Protein AF-A0A815U8U5-F1 (afdb_monomer_lite)

pLDDT: mean 80.6, std 13.44, range [37.69, 96.5]

Radius of gyration: 19.28 Å; chains: 1; bounding box: 39×31×49 Å

Structure (mmCIF, N/CA/C/O backbone):
data_AF-A0A815U8U5-F1
#
_entry.id   AF-A0A815U8U5-F1
#
loop_
_atom_site.group_PDB
_atom_site.id
_atom_site.type_symbol
_atom_site.label_atom_id
_atom_site.label_alt_id
_atom_site.label_comp_id
_atom_site.label_asym_id
_atom_site.label_entity_id
_atom_site.label_seq_id
_atom_site.pdbx_PDB_ins_code
_atom_site.Cartn_x
_atom_site.Cartn_y
_atom_site.Cartn_z
_atom_site.occupancy
_atom_site.B_iso_or_equiv
_atom_site.auth_seq_id
_atom_site.auth_comp_id
_atom_site.auth_asym_id
_atom_site.auth_atom_id
_atom_site.pdbx_PDB_model_num
ATOM 1 N N . MET A 1 1 ? -1.551 2.916 16.767 1.00 90.19 1 MET A N 1
ATOM 2 C CA . MET A 1 1 ? -3.004 3.107 16.999 1.00 90.19 1 MET A CA 1
ATOM 3 C C . MET A 1 1 ? -3.296 4.365 17.804 1.00 90.19 1 MET A C 1
ATOM 5 O O . MET A 1 1 ? -4.210 5.074 17.420 1.00 90.19 1 MET A O 1
ATOM 9 N N . GLN A 1 2 ? -2.507 4.687 18.836 1.00 93.19 2 GLN A N 1
ATOM 10 C CA . GLN A 1 2 ? -2.662 5.923 19.616 1.00 93.19 2 GLN A CA 1
ATOM 11 C C . GLN A 1 2 ? -2.706 7.199 18.757 1.00 93.19 2 GLN A C 1
ATOM 13 O O . GLN A 1 2 ? -3.680 7.931 18.835 1.00 93.19 2 GLN A O 1
ATOM 18 N N . ALA A 1 3 ? -1.749 7.383 17.842 1.00 92.31 3 ALA A N 1
ATOM 19 C CA . ALA A 1 3 ? -1.759 8.533 16.933 1.00 92.31 3 ALA A CA 1
ATOM 20 C C . ALA A 1 3 ? -3.042 8.633 16.079 1.00 92.31 3 ALA A C 1
ATOM 22 O O . ALA A 1 3 ? -3.574 9.716 15.900 1.00 92.31 3 ALA A O 1
ATOM 23 N N . ILE A 1 4 ? -3.597 7.508 15.603 1.00 92.75 4 ILE A N 1
ATOM 24 C CA . ILE A 1 4 ? -4.862 7.511 14.837 1.00 92.75 4 ILE A CA 1
ATOM 25 C C . ILE A 1 4 ? -6.024 7.975 15.726 1.00 92.75 4 ILE A C 1
ATOM 27 O O . ILE A 1 4 ? -6.894 8.711 15.273 1.00 92.75 4 ILE A O 1
ATOM 31 N N . HIS A 1 5 ? -6.025 7.549 16.990 1.00 94.06 5 HIS A N 1
ATOM 32 C CA . HIS A 1 5 ? -7.056 7.887 17.962 1.00 94.06 5 HIS A CA 1
ATOM 33 C C . HIS A 1 5 ? -7.046 9.370 18.358 1.00 94.06 5 HIS A C 1
ATOM 35 O O . HIS A 1 5 ? -8.116 9.984 18.415 1.00 94.06 5 HIS A O 1
ATOM 41 N N . GLU A 1 6 ? -5.853 9.910 18.624 1.00 96.19 6 GLU A N 1
ATOM 42 C CA . GLU A 1 6 ? -5.619 11.288 19.076 1.00 96.19 6 GLU A CA 1
ATOM 43 C C . GLU A 1 6 ? -5.747 12.286 17.920 1.00 96.19 6 GLU A C 1
ATOM 45 O O . GLU A 1 6 ? -6.527 13.230 18.006 1.00 96.19 6 GLU A O 1
ATOM 50 N N . GLU A 1 7 ? -5.068 12.023 16.801 1.00 96.50 7 GLU A N 1
ATOM 51 C CA . GLU A 1 7 ? -4.976 12.945 15.658 1.00 96.50 7 GLU A CA 1
ATOM 52 C C . GLU A 1 7 ? -6.089 12.739 14.622 1.00 96.50 7 GLU A C 1
ATOM 54 O O . GLU A 1 7 ? -6.124 13.410 13.590 1.00 96.50 7 GLU A O 1
ATOM 59 N N . LYS A 1 8 ? -6.992 11.777 14.857 1.00 93.94 8 LYS A N 1
ATOM 60 C CA . LYS A 1 8 ? -8.104 11.436 13.955 1.00 93.94 8 LYS A CA 1
ATOM 61 C C . LYS A 1 8 ? -7.654 11.234 12.502 1.00 93.94 8 LYS A C 1
ATOM 63 O O . LYS A 1 8 ? -8.309 11.693 11.565 1.00 93.94 8 LYS A O 1
ATOM 68 N N . CYS A 1 9 ? -6.543 10.517 12.299 1.00 92.88 9 CYS A N 1
ATOM 69 C CA . CYS A 1 9 ? -6.007 10.251 10.963 1.00 92.88 9 CYS A CA 1
ATOM 70 C C . CYS A 1 9 ? -7.058 9.568 10.069 1.00 92.88 9 CYS A C 1
ATOM 72 O O . CYS A 1 9 ? -7.701 8.602 10.492 1.00 92.88 9 CYS A O 1
ATOM 74 N N . THR A 1 10 ? -7.194 10.043 8.827 1.00 94.69 10 THR A N 1
ATOM 75 C CA . THR A 1 10 ? -8.160 9.525 7.840 1.00 94.69 10 THR A CA 1
ATOM 76 C C . THR A 1 10 ? -7.549 8.542 6.850 1.00 94.69 10 THR A C 1
ATOM 78 O O . THR A 1 10 ? -8.255 7.683 6.326 1.00 94.69 10 THR A O 1
ATOM 81 N N . ALA A 1 11 ? -6.234 8.611 6.637 1.00 90.75 11 ALA A N 1
ATOM 82 C CA . ALA A 1 11 ? -5.499 7.704 5.769 1.00 90.75 11 ALA A CA 1
ATOM 83 C C . ALA A 1 11 ? -4.309 7.072 6.500 1.00 90.75 11 ALA A C 1
ATOM 85 O O . ALA A 1 11 ? -3.573 7.752 7.214 1.00 90.75 11 ALA A O 1
ATOM 86 N N . LEU A 1 12 ? -4.105 5.773 6.283 1.00 89.75 12 LEU A N 1
ATOM 87 C CA . LEU A 1 12 ? -2.938 5.029 6.748 1.00 89.75 12 LEU A CA 1
ATOM 88 C C . LEU A 1 12 ? -2.293 4.327 5.556 1.00 89.75 12 LEU A C 1
ATOM 90 O O . LEU A 1 12 ? -2.937 3.529 4.877 1.00 89.75 12 LEU A O 1
ATOM 94 N N . ILE A 1 13 ? -1.015 4.611 5.324 1.00 91.81 13 ILE A N 1
ATOM 95 C CA . ILE A 1 13 ? -0.213 3.991 4.268 1.00 91.81 13 ILE A CA 1
ATOM 96 C C . ILE A 1 13 ? 0.848 3.132 4.947 1.00 91.81 13 ILE A C 1
ATOM 98 O O . ILE A 1 13 ? 1.559 3.618 5.827 1.00 91.81 13 ILE A O 1
ATOM 102 N N . GLY A 1 14 ? 0.961 1.860 4.571 1.00 88.62 14 GLY A N 1
ATOM 103 C CA . GLY A 1 14 ? 1.926 0.979 5.216 1.00 88.62 14 GLY A CA 1
ATOM 104 C C . GLY A 1 14 ? 2.079 -0.391 4.573 1.00 88.62 14 GLY A C 1
ATOM 105 O O . GLY A 1 14 ? 1.330 -0.785 3.681 1.00 88.62 14 GLY A O 1
ATOM 106 N N . ALA A 1 15 ? 3.068 -1.134 5.061 1.00 90.12 15 ALA A N 1
ATOM 107 C CA . ALA A 1 15 ? 3.257 -2.529 4.697 1.00 90.12 15 ALA A CA 1
ATOM 108 C C . ALA A 1 15 ? 2.180 -3.425 5.345 1.00 90.12 15 ALA A C 1
ATOM 110 O O . ALA A 1 15 ? 1.684 -3.096 6.428 1.00 90.12 15 ALA A O 1
ATOM 111 N N . PRO A 1 16 ? 1.865 -4.595 4.756 1.00 88.06 16 PRO A N 1
ATOM 112 C CA . PRO A 1 16 ? 0.891 -5.551 5.280 1.00 88.06 16 PRO A CA 1
ATOM 113 C C . PRO A 1 16 ? 0.972 -5.853 6.777 1.00 88.06 16 PRO A C 1
ATOM 115 O O . PRO A 1 16 ? -0.058 -5.991 7.437 1.00 88.06 16 PRO A O 1
ATOM 118 N N . ILE A 1 17 ? 2.192 -5.924 7.317 1.00 88.25 17 ILE A N 1
ATOM 119 C CA . ILE A 1 17 ? 2.461 -6.200 8.731 1.00 88.25 17 ILE A CA 1
ATOM 120 C C . ILE A 1 17 ? 1.750 -5.220 9.671 1.00 88.25 17 ILE A C 1
ATOM 122 O O . ILE A 1 17 ? 1.158 -5.643 10.656 1.00 88.25 17 ILE A O 1
ATOM 126 N N . ILE A 1 18 ? 1.714 -3.933 9.319 1.00 90.75 18 ILE A N 1
ATOM 127 C CA . ILE A 1 18 ? 1.110 -2.884 10.147 1.00 90.75 18 ILE A CA 1
ATOM 128 C C . ILE A 1 18 ? -0.391 -3.134 10.305 1.00 90.75 18 ILE A C 1
ATOM 130 O O . ILE A 1 18 ? -0.936 -3.035 11.402 1.00 90.75 18 ILE A O 1
ATOM 134 N N . PHE A 1 19 ? -1.066 -3.486 9.211 1.00 88.69 19 PHE A N 1
ATOM 135 C CA . PHE A 1 19 ? -2.506 -3.729 9.209 1.00 88.69 19 PHE A CA 1
ATOM 136 C C . PHE A 1 19 ? -2.859 -5.010 9.956 1.00 88.69 19 PHE A C 1
ATOM 138 O O . PHE A 1 19 ? -3.811 -5.013 10.737 1.00 88.69 19 PHE A O 1
ATOM 145 N N . ARG A 1 20 ? -2.071 -6.076 9.765 1.00 84.25 20 ARG A N 1
ATOM 146 C CA . ARG A 1 20 ? -2.222 -7.312 10.536 1.00 84.25 20 ARG A CA 1
ATOM 147 C C . ARG A 1 20 ? -2.115 -7.019 12.025 1.00 84.25 20 ARG A C 1
ATOM 149 O O . ARG A 1 20 ? -3.033 -7.360 12.763 1.00 84.25 20 ARG A O 1
ATOM 156 N N . ASP A 1 21 ? -1.054 -6.330 12.431 1.00 89.12 21 ASP A N 1
ATOM 157 C CA . ASP A 1 21 ? -0.799 -6.030 13.833 1.00 89.12 21 ASP A CA 1
ATOM 158 C C . ASP A 1 21 ? -1.926 -5.181 14.425 1.00 89.12 21 ASP A C 1
ATOM 160 O O . ASP A 1 21 ? -2.424 -5.520 15.490 1.00 89.12 21 ASP A O 1
ATOM 164 N N . ILE A 1 22 ? -2.418 -4.153 13.719 1.00 88.62 22 ILE A N 1
ATOM 165 C CA . ILE A 1 22 ? -3.578 -3.353 14.155 1.00 88.62 22 ILE A CA 1
ATOM 166 C C . ILE A 1 22 ? -4.827 -4.223 14.347 1.00 88.62 22 ILE A C 1
ATOM 168 O O . ILE A 1 22 ? -5.551 -4.039 15.325 1.00 88.62 22 ILE A O 1
ATOM 172 N N . LEU A 1 23 ? -5.105 -5.152 13.427 1.00 86.06 23 LEU A N 1
ATOM 173 C CA . LEU A 1 23 ? -6.295 -6.007 13.478 1.00 86.06 23 LEU A CA 1
ATOM 174 C C . LEU A 1 23 ? -6.219 -7.061 14.587 1.00 86.06 23 LEU A C 1
ATOM 176 O O . LEU A 1 23 ? -7.245 -7.347 15.208 1.00 86.06 23 LEU A O 1
ATOM 180 N N . THR A 1 24 ? -5.033 -7.618 14.839 1.00 86.56 24 THR A N 1
ATOM 181 C CA . THR A 1 24 ? -4.814 -8.689 15.823 1.00 86.56 24 THR A CA 1
ATOM 182 C C . THR A 1 24 ? -4.375 -8.182 17.195 1.00 86.56 24 THR A C 1
ATOM 184 O O . THR A 1 24 ? -4.233 -8.984 18.116 1.00 86.56 24 THR A O 1
ATOM 187 N N . HIS A 1 25 ? -4.148 -6.877 17.362 1.00 90.81 25 HIS A N 1
ATOM 188 C CA . HIS A 1 25 ? -3.680 -6.325 18.628 1.00 90.81 25 HIS A CA 1
ATOM 189 C C . HIS A 1 25 ? -4.705 -6.543 19.749 1.00 90.81 25 HIS A C 1
ATOM 191 O O . HIS A 1 25 ? -5.864 -6.137 19.633 1.00 90.81 25 HIS A O 1
ATOM 197 N N . SER A 1 26 ? -4.263 -7.097 20.878 1.00 94.00 26 SER A N 1
ATOM 198 C CA . SER A 1 26 ? -5.097 -7.307 22.073 1.00 94.00 26 SER A CA 1
ATOM 199 C C . SER A 1 26 ? -5.769 -6.010 22.543 1.00 94.00 26 SER A C 1
ATOM 201 O O . SER A 1 26 ? -6.968 -5.974 22.815 1.00 94.00 26 SER A O 1
ATOM 203 N N . ASP A 1 27 ? -5.008 -4.916 22.542 1.00 93.94 27 ASP A N 1
ATOM 204 C CA . ASP A 1 27 ? -5.474 -3.592 22.965 1.00 93.94 27 ASP A CA 1
ATOM 205 C C . ASP A 1 27 ? -6.235 -2.793 21.899 1.00 93.94 27 ASP A C 1
ATOM 207 O O . ASP A 1 27 ? -6.605 -1.650 22.153 1.00 93.94 27 ASP A O 1
ATOM 211 N N . ARG A 1 28 ? -6.521 -3.357 20.718 1.00 90.19 28 ARG A N 1
ATOM 212 C CA . ARG A 1 28 ? -7.203 -2.633 19.629 1.00 90.19 28 ARG A CA 1
ATOM 213 C C . ARG A 1 28 ? -8.491 -1.944 20.093 1.00 90.19 28 ARG A C 1
ATOM 215 O O . ARG A 1 28 ? -8.754 -0.814 19.703 1.00 90.19 28 ARG A O 1
ATOM 222 N N . LYS A 1 29 ? -9.266 -2.602 20.964 1.00 92.00 29 LYS A N 1
ATOM 223 C CA . LYS A 1 29 ? -10.539 -2.078 21.495 1.00 92.00 29 LYS A CA 1
ATOM 224 C C . LYS A 1 29 ? -10.385 -0.821 22.362 1.00 92.00 29 LYS A C 1
ATOM 226 O O . LYS A 1 29 ? -11.383 -0.156 22.608 1.00 92.00 29 LYS A O 1
ATOM 231 N N . LYS A 1 30 ? -9.173 -0.503 22.833 1.00 95.00 30 LYS A N 1
ATOM 232 C CA . LYS A 1 30 ? -8.892 0.706 23.622 1.00 95.00 30 LYS A CA 1
ATOM 233 C C . LYS A 1 30 ? -8.804 1.967 22.756 1.00 95.00 30 LYS A C 1
ATOM 235 O O . LYS A 1 30 ? -8.896 3.064 23.291 1.00 95.00 30 LYS A O 1
ATOM 240 N N . TYR A 1 31 ? -8.621 1.819 21.444 1.00 93.25 31 TYR A N 1
ATOM 241 C CA . TYR A 1 31 ? -8.423 2.930 20.519 1.00 93.25 31 TYR A CA 1
ATOM 242 C C . TYR A 1 31 ? -9.638 3.082 19.601 1.00 93.25 31 TYR A C 1
ATOM 244 O O . TYR A 1 31 ? -10.032 2.141 18.913 1.00 93.25 31 TYR A O 1
ATOM 252 N N . ASP A 1 32 ? -10.214 4.282 19.554 1.00 92.19 32 ASP A N 1
ATOM 253 C CA . ASP A 1 32 ? -11.177 4.649 18.510 1.00 92.19 32 ASP A CA 1
ATOM 254 C C . ASP A 1 32 ? -10.434 4.898 17.188 1.00 92.19 32 ASP A C 1
ATOM 256 O O . ASP A 1 32 ? -9.623 5.817 17.093 1.00 92.19 32 ASP A O 1
ATOM 260 N N . LEU A 1 33 ? -10.709 4.049 16.195 1.00 91.19 33 LEU A N 1
ATOM 261 C CA . LEU A 1 33 ? -10.144 4.090 14.842 1.00 91.19 33 LEU A CA 1
ATOM 262 C C . LEU A 1 33 ? -11.189 4.521 13.793 1.00 91.19 33 LEU A C 1
ATOM 264 O O . LEU A 1 33 ? -10.955 4.338 12.601 1.00 91.19 33 LEU A O 1
ATOM 268 N N . SER A 1 34 ? -12.349 5.049 14.210 1.00 92.44 34 SER A N 1
ATOM 269 C CA . SER A 1 34 ? -13.472 5.390 13.316 1.00 92.44 34 SER A CA 1
ATOM 270 C C . SER A 1 34 ? -13.167 6.510 12.319 1.00 92.44 34 SER A C 1
ATOM 272 O O . SER A 1 34 ? -13.831 6.605 11.290 1.00 92.44 34 SER A O 1
ATOM 274 N N . SER A 1 35 ? -12.148 7.331 12.590 1.00 90.69 35 SER A N 1
ATOM 275 C CA . SER A 1 35 ? -11.673 8.365 11.667 1.00 90.69 35 SER A CA 1
ATOM 276 C C . SER A 1 35 ? -11.005 7.790 10.419 1.00 90.69 35 SER A C 1
ATOM 278 O O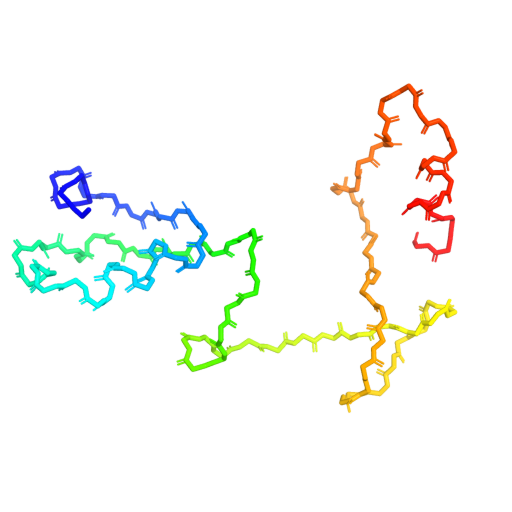 . SER A 1 35 ? -10.963 8.463 9.391 1.00 90.69 35 SER A O 1
ATOM 280 N N . LEU A 1 36 ? -10.469 6.567 10.499 1.00 90.00 36 LEU A N 1
ATOM 281 C CA . LEU A 1 36 ? -9.698 5.962 9.423 1.00 90.00 36 LEU A CA 1
ATOM 282 C C . LEU A 1 36 ? -10.634 5.501 8.299 1.00 90.00 36 LEU A C 1
ATOM 284 O O . LEU A 1 36 ? -11.378 4.535 8.454 1.00 90.00 36 LEU A O 1
ATOM 288 N N . SER A 1 37 ? -10.567 6.178 7.154 1.00 88.19 37 SER A N 1
ATOM 289 C CA . SER A 1 37 ? -11.420 5.924 5.990 1.00 88.19 37 SER A CA 1
ATOM 290 C C . SER A 1 37 ? -10.676 5.271 4.823 1.00 88.19 37 SER A C 1
ATOM 292 O O . SER A 1 37 ? -11.305 4.606 4.001 1.00 88.19 37 SER A O 1
ATOM 294 N N . LEU A 1 38 ? -9.346 5.411 4.758 1.00 87.81 38 LEU A N 1
ATOM 295 C CA . LEU A 1 38 ? -8.511 4.846 3.700 1.00 87.81 38 LEU A CA 1
ATOM 296 C C . LEU A 1 38 ? -7.293 4.101 4.264 1.00 87.81 38 LEU A C 1
ATOM 298 O O . LEU A 1 38 ? -6.479 4.660 4.996 1.00 87.81 38 LEU A O 1
ATOM 302 N N . GLY A 1 39 ? -7.130 2.840 3.862 1.00 85.50 39 GLY A N 1
ATOM 303 C CA . GLY A 1 39 ? -5.914 2.059 4.085 1.00 85.50 39 GLY A CA 1
ATOM 304 C C . GLY A 1 39 ? -5.229 1.755 2.758 1.00 85.50 39 GLY A C 1
ATOM 305 O O . GLY A 1 39 ? -5.826 1.104 1.904 1.00 85.50 39 GLY A O 1
ATOM 306 N N . VAL A 1 40 ? -3.988 2.206 2.580 1.00 88.06 40 VAL A N 1
ATOM 307 C CA . VAL A 1 40 ? -3.163 1.870 1.412 1.00 88.06 40 VAL A CA 1
ATOM 308 C C . VAL A 1 40 ? -2.098 0.872 1.839 1.00 88.06 40 VAL A C 1
ATOM 310 O O . VAL A 1 40 ? -1.257 1.162 2.691 1.00 88.06 40 VAL A O 1
ATOM 313 N N . ILE A 1 41 ? -2.142 -0.307 1.229 1.00 86.44 41 ILE A N 1
ATOM 314 C CA . ILE A 1 41 ? -1.212 -1.399 1.497 1.00 86.44 41 ILE A CA 1
ATOM 315 C C . ILE A 1 41 ? -0.254 -1.500 0.318 1.00 86.44 41 ILE A C 1
ATOM 317 O O . ILE A 1 41 ? -0.686 -1.635 -0.824 1.00 86.44 41 ILE A O 1
ATOM 321 N N . ALA A 1 42 ? 1.042 -1.439 0.598 1.00 86.75 42 ALA A N 1
ATOM 322 C CA . ALA A 1 42 ? 2.091 -1.542 -0.411 1.00 86.75 42 ALA A CA 1
ATOM 323 C C . ALA A 1 42 ? 3.290 -2.340 0.130 1.00 86.75 42 ALA A C 1
ATOM 325 O O . ALA A 1 42 ? 3.257 -2.846 1.247 1.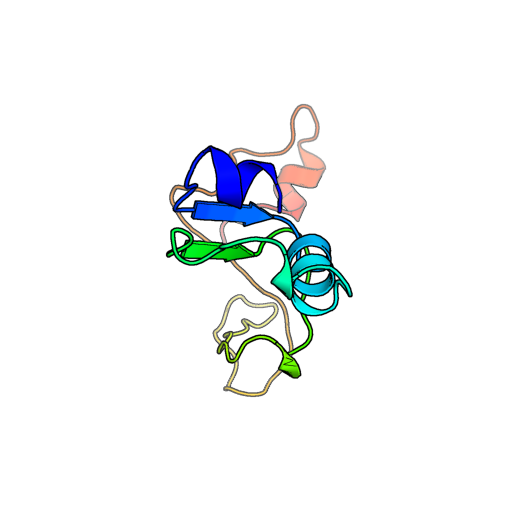00 86.75 42 ALA A O 1
ATOM 326 N N . ALA A 1 43 ? 4.365 -2.430 -0.652 1.00 86.56 43 ALA A N 1
ATOM 327 C CA . ALA A 1 43 ? 5.661 -3.031 -0.306 1.00 86.56 43 ALA A CA 1
ATOM 328 C C . ALA A 1 43 ? 5.756 -4.570 -0.254 1.00 86.56 43 ALA A C 1
ATOM 330 O O . ALA A 1 43 ? 6.847 -5.084 -0.485 1.00 86.56 43 ALA A O 1
ATOM 331 N N . SER A 1 44 ? 4.685 -5.329 0.002 1.00 85.00 44 SER A N 1
ATOM 332 C CA . SER A 1 44 ? 4.761 -6.802 -0.024 1.00 85.00 44 SER A CA 1
ATOM 333 C C . SER A 1 44 ? 3.418 -7.482 -0.323 1.00 85.00 44 SER A C 1
ATOM 335 O O . SER A 1 44 ? 2.364 -6.859 -0.157 1.00 85.00 44 SER A O 1
ATOM 337 N N . PRO A 1 45 ? 3.424 -8.754 -0.780 1.00 77.06 45 PRO A N 1
ATOM 338 C CA . PRO A 1 45 ? 2.194 -9.516 -0.953 1.00 77.06 45 PRO A CA 1
ATOM 339 C C . PRO A 1 45 ? 1.496 -9.738 0.394 1.00 77.06 45 PRO A C 1
ATOM 341 O O . PRO A 1 45 ? 2.127 -10.041 1.408 1.00 77.06 45 PRO A O 1
ATOM 344 N N . MET A 1 46 ? 0.172 -9.616 0.389 1.00 71.00 46 MET A N 1
ATOM 345 C CA . MET A 1 46 ? -0.687 -9.923 1.529 1.00 71.00 46 MET A CA 1
ATOM 346 C C . MET A 1 46 ? -1.517 -11.167 1.211 1.00 71.00 46 MET A C 1
ATOM 348 O O . MET A 1 46 ? -1.956 -11.354 0.077 1.00 71.00 46 MET A O 1
ATOM 352 N N . HIS A 1 47 ? -1.730 -12.021 2.212 1.00 67.44 47 HIS A N 1
ATOM 353 C CA . HIS A 1 47 ? -2.548 -13.217 2.044 1.00 67.44 47 HIS A CA 1
ATOM 354 C C . HIS A 1 47 ? -3.988 -12.835 1.670 1.00 67.44 47 HIS A C 1
ATOM 356 O O . HIS A 1 47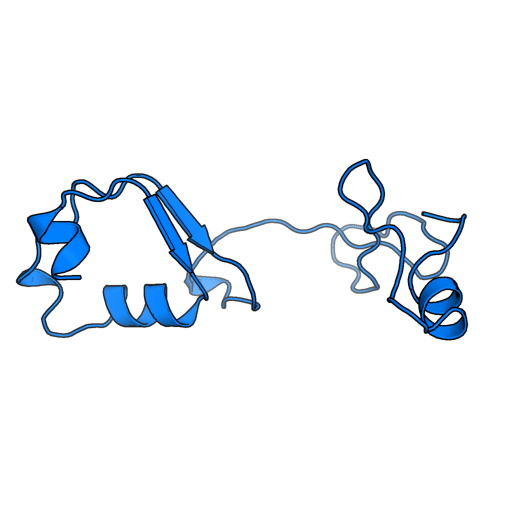 ? -4.553 -11.898 2.240 1.00 67.44 47 HIS A O 1
ATOM 362 N N . TYR A 1 48 ? -4.578 -13.572 0.727 1.00 65.00 48 TYR A N 1
ATOM 363 C CA . TYR A 1 48 ? -5.893 -13.267 0.149 1.00 65.00 48 TYR A CA 1
ATOM 364 C C . TYR A 1 48 ? -7.025 -13.227 1.189 1.00 65.00 48 TYR A C 1
ATOM 366 O O . TYR A 1 48 ? -8.033 -12.556 0.975 1.00 65.00 48 TYR A O 1
ATOM 374 N N . ASP A 1 49 ? -6.844 -13.901 2.329 1.00 63.03 49 ASP A N 1
ATOM 375 C CA . ASP A 1 49 ? -7.790 -13.888 3.450 1.00 63.03 49 ASP A CA 1
ATOM 376 C C . ASP A 1 49 ? -8.046 -12.474 3.996 1.00 63.03 49 ASP A C 1
ATOM 378 O O . ASP A 1 49 ? -9.093 -12.224 4.589 1.00 63.03 49 ASP A O 1
ATOM 382 N N . PHE A 1 50 ? -7.111 -11.539 3.784 1.00 58.72 50 PHE A N 1
ATOM 383 C CA . PHE A 1 50 ? -7.218 -10.165 4.271 1.00 58.72 50 PHE A CA 1
ATOM 384 C C . PHE A 1 50 ? -7.792 -9.184 3.239 1.00 58.72 50 PHE A C 1
ATOM 386 O O . PHE A 1 50 ? -8.424 -8.210 3.643 1.00 58.72 50 PHE A O 1
ATOM 393 N N . PHE A 1 51 ? -7.625 -9.421 1.930 1.00 55.66 51 PHE A N 1
ATOM 394 C CA . PHE A 1 51 ? -8.163 -8.561 0.866 1.00 55.66 51 PHE A CA 1
ATOM 395 C C . PHE A 1 51 ? -8.532 -9.363 -0.393 1.00 55.66 51 PHE A C 1
ATOM 397 O O . PHE A 1 51 ? -7.721 -10.104 -0.943 1.00 55.66 51 PHE A O 1
ATOM 404 N N . ARG A 1 52 ? -9.752 -9.153 -0.910 1.00 48.62 52 ARG A N 1
ATOM 405 C CA . ARG A 1 52 ? -10.189 -9.665 -2.221 1.00 48.62 52 ARG A CA 1
ATOM 406 C C . ARG A 1 52 ? -9.786 -8.691 -3.334 1.00 48.62 52 ARG A C 1
ATOM 408 O O . ARG A 1 52 ? -10.518 -7.739 -3.591 1.00 48.62 52 ARG A O 1
ATOM 415 N N . SER A 1 53 ? -8.690 -8.971 -4.040 1.00 40.38 53 SER A N 1
ATOM 416 C CA . SER A 1 53 ? -8.247 -8.184 -5.207 1.00 40.38 53 SER A CA 1
ATOM 417 C C . SER A 1 53 ? -7.958 -9.088 -6.413 1.00 40.38 53 SER A C 1
ATOM 419 O O . SER A 1 53 ? -7.408 -10.174 -6.253 1.00 40.38 53 SER A O 1
ATOM 421 N N . LYS A 1 54 ? -8.335 -8.653 -7.625 1.00 37.69 54 LYS A N 1
ATOM 422 C CA . LYS A 1 54 ? -8.049 -9.347 -8.898 1.00 37.69 54 LYS A CA 1
ATOM 423 C C . LYS A 1 54 ? -6.786 -8.765 -9.545 1.00 37.69 54 LYS A C 1
ATOM 425 O O . LYS A 1 54 ? -6.659 -7.547 -9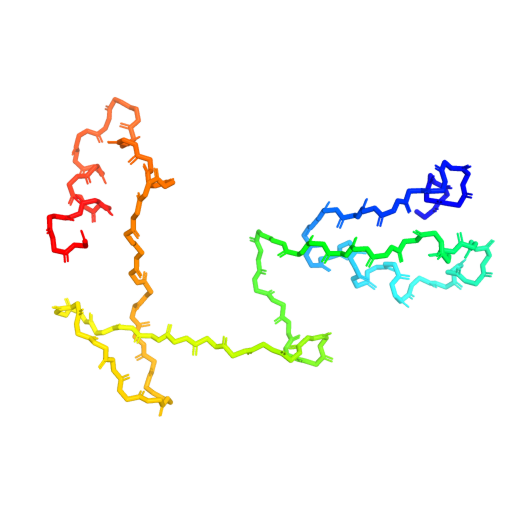.610 1.00 37.69 54 LYS A O 1
ATOM 430 N N . ILE A 1 55 ? -5.898 -9.623 -10.049 1.00 49.16 55 ILE A N 1
ATOM 431 C CA . ILE A 1 55 ? -4.648 -9.256 -10.741 1.00 49.16 55 ILE A CA 1
ATOM 432 C C . ILE A 1 55 ? -4.657 -9.896 -12.144 1.00 49.16 55 ILE A C 1
ATOM 434 O O . ILE A 1 55 ? -5.277 -10.945 -12.330 1.00 49.16 55 ILE A O 1
ATOM 438 N N . LYS A 1 56 ? -4.004 -9.260 -13.127 1.00 46.81 56 LYS A N 1
ATOM 439 C CA . LYS A 1 56 ? -3.780 -9.777 -14.491 1.00 46.81 56 LYS A CA 1
ATOM 440 C C . LYS A 1 56 ? -2.273 -9.941 -14.738 1.00 46.81 56 LYS A C 1
ATOM 442 O 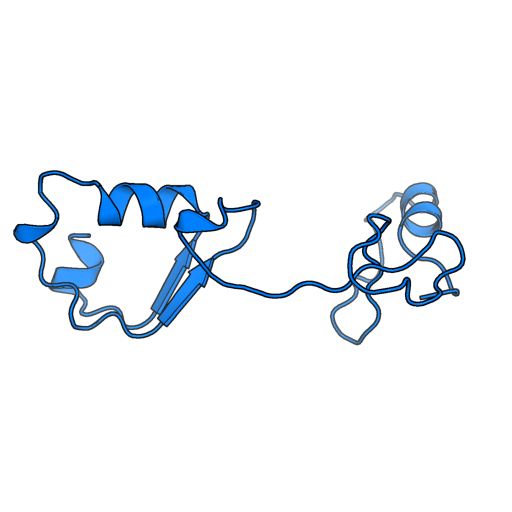O . LYS A 1 56 ? -1.487 -9.172 -14.199 1.00 46.81 56 LYS A O 1
ATOM 447 N N . VAL A 1 57 ? -1.911 -10.939 -15.537 1.00 56.09 57 VAL A N 1
ATOM 448 C CA . VAL A 1 57 ? -0.544 -11.413 -15.806 1.00 56.09 57 VAL A CA 1
ATOM 449 C C . VAL A 1 57 ? -0.247 -11.287 -17.317 1.00 56.09 57 VAL A C 1
ATOM 451 O O . VAL A 1 57 ? -1.198 -11.313 -18.107 1.00 56.09 57 VAL A O 1
ATOM 454 N N . ALA A 1 58 ? 1.019 -11.125 -17.726 1.00 63.59 58 ALA A N 1
ATOM 455 C CA . ALA A 1 58 ? 1.472 -11.089 -19.127 1.00 63.59 58 ALA A CA 1
ATOM 456 C C . ALA A 1 58 ? 2.568 -12.143 -19.385 1.00 63.59 58 ALA A C 1
ATOM 458 O O . ALA A 1 58 ? 3.307 -12.476 -18.468 1.00 63.59 58 ALA A O 1
ATOM 459 N N . ASP A 1 59 ? 2.660 -12.688 -20.601 1.00 68.06 59 ASP A N 1
ATOM 460 C CA . ASP A 1 59 ? 3.717 -13.645 -20.960 1.00 68.06 59 ASP A CA 1
ATOM 461 C C . ASP A 1 59 ? 5.056 -12.973 -21.286 1.00 68.06 59 ASP A C 1
ATOM 463 O O . ASP A 1 59 ? 5.155 -11.751 -21.404 1.00 68.06 59 ASP A O 1
ATOM 467 N N . ARG A 1 60 ? 6.095 -13.802 -21.455 1.00 64.12 60 ARG A N 1
ATOM 468 C CA . ARG A 1 60 ? 7.470 -13.392 -21.801 1.00 64.12 60 ARG A CA 1
ATOM 469 C C . ARG A 1 60 ? 7.595 -12.577 -23.091 1.00 64.12 60 ARG A C 1
ATOM 471 O O . ARG A 1 60 ? 8.613 -11.915 -23.273 1.00 64.12 60 ARG A O 1
ATOM 478 N N . ASP A 1 61 ? 6.597 -12.630 -23.968 1.00 67.00 61 ASP A N 1
ATOM 479 C CA . ASP A 1 61 ? 6.566 -11.887 -25.230 1.00 67.00 61 ASP A CA 1
ATOM 480 C C . ASP A 1 61 ? 5.724 -10.598 -25.117 1.00 67.00 61 ASP A C 1
ATOM 482 O O . ASP A 1 61 ? 5.479 -9.917 -26.115 1.00 67.00 61 ASP A O 1
ATOM 486 N N . GLY A 1 62 ? 5.278 -10.244 -23.904 1.00 61.44 62 GLY A N 1
ATOM 487 C CA . GLY A 1 62 ? 4.483 -9.051 -23.614 1.00 61.44 62 GLY A CA 1
ATOM 488 C C . GLY A 1 62 ? 2.995 -9.188 -23.953 1.00 61.44 62 GLY A C 1
ATOM 489 O O . GLY A 1 62 ? 2.255 -8.201 -23.884 1.00 61.44 62 GLY A O 1
ATOM 490 N N . ASN A 1 63 ? 2.516 -10.385 -24.307 1.00 73.00 63 ASN A N 1
ATOM 491 C CA . ASN A 1 63 ? 1.107 -10.605 -24.607 1.00 73.00 63 ASN A CA 1
ATOM 492 C C . ASN A 1 63 ? 0.315 -10.887 -23.328 1.00 73.00 63 ASN A C 1
ATOM 494 O O . ASN A 1 63 ? 0.790 -11.466 -22.352 1.00 73.00 63 ASN A O 1
ATOM 498 N N . ALA A 1 64 ? -0.951 -10.476 -23.319 1.00 65.69 64 ALA A N 1
ATOM 499 C CA . ALA A 1 64 ? -1.839 -10.790 -22.210 1.00 65.69 64 ALA A CA 1
ATOM 500 C C . ALA A 1 64 ? -2.133 -12.298 -22.172 1.00 65.69 64 ALA A C 1
ATOM 502 O O . ALA A 1 64 ? -2.766 -12.818 -23.092 1.00 65.69 64 ALA A O 1
ATOM 503 N N . VAL A 1 65 ? -1.768 -12.973 -21.079 1.00 72.06 65 VAL A N 1
ATOM 504 C CA . VAL A 1 65 ? -2.114 -14.389 -20.894 1.00 72.06 65 VAL A CA 1
ATOM 505 C C . VAL A 1 65 ? -3.578 -14.571 -20.477 1.00 72.06 65 VAL A C 1
ATOM 507 O O . VAL A 1 65 ? -4.190 -13.661 -19.895 1.00 72.06 65 VAL A O 1
ATOM 510 N N . PRO A 1 66 ? -4.171 -15.749 -20.752 1.00 75.62 66 PRO A N 1
ATOM 511 C CA . PRO A 1 66 ? -5.480 -16.120 -20.234 1.00 75.62 66 PRO A CA 1
ATOM 512 C C . PRO A 1 66 ? -5.574 -15.984 -18.708 1.00 75.62 66 PRO A C 1
ATOM 514 O O . PRO A 1 66 ? -4.619 -16.224 -17.968 1.00 75.62 66 PRO A O 1
ATOM 517 N N . ILE A 1 67 ? -6.768 -15.635 -18.219 1.00 69.94 67 ILE A N 1
ATOM 518 C CA . ILE A 1 67 ? -7.050 -15.558 -16.780 1.00 69.94 67 ILE A CA 1
ATOM 519 C C . ILE A 1 67 ? -6.747 -16.917 -16.133 1.00 69.94 67 ILE A C 1
ATOM 521 O O . ILE A 1 67 ? -7.332 -1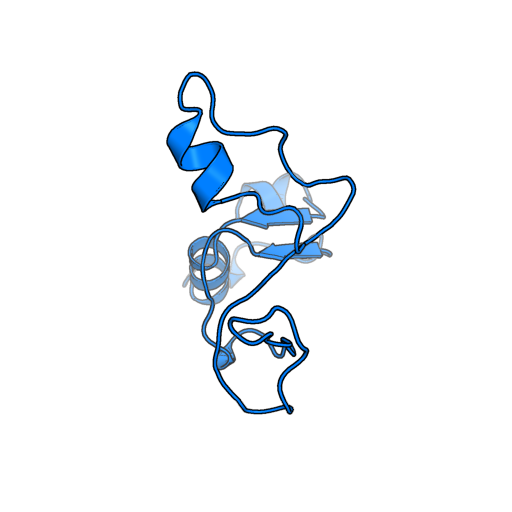7.926 -16.517 1.00 69.94 67 ILE A O 1
ATOM 525 N N . GLY A 1 68 ? -5.869 -16.919 -15.126 1.00 70.88 68 GLY A N 1
ATOM 526 C CA . GLY A 1 68 ? -5.464 -18.120 -14.385 1.00 70.88 68 GLY A CA 1
ATOM 527 C C . GLY A 1 68 ? -4.086 -18.675 -14.758 1.00 70.88 68 GLY A C 1
ATOM 528 O O . GLY A 1 68 ? -3.600 -19.557 -14.056 1.00 70.88 68 GLY A O 1
ATOM 529 N N . GLN A 1 69 ? -3.435 -18.151 -15.800 1.00 73.69 69 GLN A N 1
ATOM 530 C CA . GLN A 1 69 ? -2.048 -18.485 -16.131 1.00 73.69 69 GLN A CA 1
ATOM 531 C C . GLN A 1 69 ? -1.073 -17.566 -15.373 1.00 73.69 69 GLN A C 1
ATOM 533 O O . GLN A 1 69 ? -1.234 -16.346 -15.383 1.00 73.69 69 GLN A O 1
ATOM 538 N N . GLN A 1 70 ? -0.086 -18.156 -14.689 1.00 72.25 70 GLN A N 1
ATOM 539 C CA . GLN A 1 70 ? 0.984 -17.441 -13.980 1.00 72.25 70 GLN A CA 1
ATOM 540 C C . GLN A 1 70 ? 2.172 -17.190 -14.915 1.00 72.25 70 GLN A C 1
ATOM 542 O O . GLN A 1 70 ? 2.619 -18.114 -15.589 1.00 72.25 70 GLN A O 1
ATOM 547 N N . ASP A 1 71 ? 2.686 -15.963 -14.904 1.00 72.44 71 ASP A N 1
ATOM 548 C CA . ASP A 1 71 ? 3.791 -15.457 -15.721 1.00 72.44 71 ASP A CA 1
ATOM 549 C C . ASP A 1 71 ? 4.206 -14.057 -15.188 1.00 72.44 71 ASP A C 1
ATOM 551 O O . ASP A 1 71 ? 3.856 -13.709 -14.051 1.00 72.44 71 ASP A O 1
ATOM 555 N N . GLU A 1 72 ? 4.964 -13.265 -15.942 1.00 78.56 72 GLU A N 1
ATOM 556 C CA . GLU A 1 72 ? 5.537 -11.989 -15.493 1.00 78.56 72 GLU A CA 1
ATOM 557 C C . GLU A 1 72 ? 4.544 -10.801 -15.476 1.00 78.56 72 GLU A C 1
ATOM 559 O O . GLU A 1 72 ? 3.566 -10.726 -16.222 1.00 78.56 72 GLU A O 1
ATOM 564 N N . ILE A 1 73 ? 4.777 -9.829 -14.585 1.00 79.00 73 ILE A N 1
ATOM 565 C CA . ILE A 1 73 ? 4.004 -8.579 -14.529 1.00 79.00 73 ILE A CA 1
ATOM 566 C C . ILE A 1 73 ? 4.797 -7.482 -15.232 1.00 79.00 73 ILE A C 1
ATOM 568 O O . ILE A 1 73 ? 5.827 -7.042 -14.730 1.00 79.00 73 ILE A O 1
ATOM 572 N N . TRP A 1 74 ? 4.277 -7.004 -16.359 1.00 72.50 74 TRP A N 1
ATOM 573 C CA . TRP A 1 74 ? 4.856 -5.904 -17.129 1.00 72.50 74 TRP A CA 1
ATOM 574 C C . TRP A 1 74 ? 4.038 -4.623 -16.925 1.00 72.50 74 TRP A C 1
ATOM 576 O O . TRP A 1 74 ? 2.806 -4.662 -16.863 1.00 72.50 74 TRP A O 1
ATOM 586 N N . ALA A 1 75 ? 4.712 -3.475 -16.810 1.00 77.44 75 ALA A N 1
ATOM 587 C CA . ALA A 1 75 ? 4.074 -2.178 -16.586 1.00 77.44 75 ALA A CA 1
ATOM 588 C C . ALA A 1 75 ? 4.681 -1.086 -17.480 1.00 77.44 75 ALA A C 1
ATOM 590 O O . ALA A 1 75 ? 5.899 -0.943 -17.564 1.00 77.44 75 ALA A O 1
ATOM 591 N N . ARG A 1 76 ? 3.816 -0.267 -18.093 1.00 79.56 76 ARG A N 1
ATOM 592 C CA . ARG A 1 76 ? 4.190 0.891 -18.917 1.00 79.56 76 ARG A CA 1
ATOM 593 C C . ARG A 1 76 ? 3.374 2.114 -18.523 1.00 79.56 76 ARG A C 1
ATOM 595 O O . ARG A 1 76 ? 2.155 2.030 -18.381 1.00 79.56 76 ARG A O 1
ATOM 602 N N . GLY A 1 77 ? 4.020 3.272 -18.429 1.00 77.81 77 GLY A N 1
ATOM 603 C CA . GLY A 1 77 ? 3.323 4.551 -18.389 1.00 77.81 77 GLY A CA 1
ATOM 604 C C . GLY A 1 77 ? 4.189 5.694 -17.880 1.00 77.81 77 GLY A C 1
ATOM 605 O O . GLY A 1 77 ? 5.378 5.538 -17.627 1.00 77.81 77 GLY A O 1
ATOM 606 N N . TYR A 1 78 ? 3.545 6.842 -17.673 1.00 79.00 78 TYR A N 1
ATOM 607 C CA . TYR A 1 78 ? 4.169 8.032 -17.094 1.00 79.00 78 TYR A CA 1
ATOM 608 C C . TYR A 1 78 ? 4.946 7.799 -15.777 1.00 79.00 78 TYR A C 1
ATOM 610 O O . TYR A 1 78 ? 5.987 8.431 -15.622 1.00 79.00 78 TYR A O 1
ATOM 618 N N . PRO A 1 79 ? 4.522 6.924 -14.834 1.00 80.94 79 PRO A N 1
ATOM 619 C CA . PRO A 1 79 ? 5.260 6.754 -13.580 1.00 80.94 79 PRO A CA 1
ATOM 620 C C . PRO A 1 79 ? 6.512 5.865 -13.695 1.00 80.94 79 PRO A C 1
ATOM 622 O O . PRO A 1 79 ? 7.185 5.663 -12.685 1.00 80.94 79 PRO A O 1
ATOM 625 N N . THR A 1 80 ? 6.829 5.305 -14.869 1.00 84.25 80 THR A N 1
ATOM 626 C CA . THR A 1 80 ? 8.033 4.479 -15.043 1.00 84.25 80 THR A CA 1
ATOM 627 C C . THR A 1 80 ? 9.289 5.329 -14.830 1.00 84.25 80 THR A C 1
ATOM 629 O O . THR A 1 80 ? 9.434 6.406 -15.406 1.00 84.25 80 THR A O 1
ATOM 632 N N . MET A 1 81 ? 10.205 4.852 -13.982 1.00 86.88 81 MET A N 1
ATOM 633 C CA . MET A 1 81 ? 11.462 5.549 -13.703 1.00 86.88 81 MET A CA 1
ATOM 634 C C . MET A 1 81 ? 12.349 5.645 -14.953 1.00 86.88 81 MET A C 1
ATOM 636 O O . MET A 1 81 ? 12.287 4.787 -15.827 1.00 86.88 81 MET A O 1
ATOM 640 N N . ALA A 1 82 ? 13.224 6.651 -15.015 1.00 85.31 82 ALA A N 1
ATOM 641 C CA . ALA A 1 82 ? 14.138 6.822 -16.150 1.00 85.31 82 ALA A CA 1
ATOM 642 C C . ALA A 1 82 ? 15.226 5.732 -16.234 1.00 85.31 82 ALA A C 1
ATOM 644 O O . ALA A 1 82 ? 15.777 5.499 -17.307 1.00 85.31 82 ALA A O 1
ATOM 645 N N . GLY A 1 83 ? 15.557 5.091 -15.110 1.00 88.06 83 GLY A N 1
ATOM 646 C CA . GLY A 1 83 ? 16.598 4.073 -15.038 1.00 88.06 83 GLY A CA 1
ATOM 647 C C . GLY A 1 83 ? 17.302 4.014 -13.683 1.00 88.06 83 GLY A C 1
ATOM 648 O O . GLY A 1 83 ? 17.028 4.818 -12.790 1.00 88.06 83 GLY A O 1
ATOM 649 N N . TYR A 1 84 ? 18.223 3.063 -13.535 1.00 90.19 84 TYR A N 1
ATOM 650 C CA . TYR A 1 84 ? 19.112 2.966 -12.381 1.00 90.19 84 TYR A CA 1
ATOM 651 C C . TYR A 1 84 ? 20.289 3.933 -12.516 1.00 90.19 84 TYR A C 1
ATOM 653 O O . TYR A 1 84 ? 20.931 4.035 -13.561 1.00 90.19 84 TYR A O 1
ATOM 661 N N . TYR A 1 85 ? 20.583 4.656 -11.441 1.00 92.69 85 TYR A N 1
ATOM 662 C CA . TYR A 1 85 ? 21.664 5.634 -11.441 1.00 92.69 85 TYR A CA 1
ATOM 663 C C . TYR A 1 85 ? 23.035 4.955 -11.570 1.00 92.69 85 TYR A C 1
ATOM 665 O O . TYR A 1 85 ? 23.388 4.115 -10.746 1.00 92.69 85 TYR A O 1
ATOM 673 N N . GLY A 1 86 ? 23.813 5.356 -12.581 1.00 92.25 86 GLY A N 1
ATOM 674 C CA . GLY A 1 86 ? 25.180 4.870 -12.802 1.00 92.25 86 GLY A CA 1
ATOM 675 C C . GLY A 1 86 ? 25.289 3.422 -13.293 1.00 92.25 86 GLY A C 1
ATOM 676 O O . GLY A 1 86 ? 26.394 2.892 -13.308 1.00 92.25 86 GLY A O 1
ATOM 677 N N . ASP A 1 87 ? 24.179 2.793 -13.691 1.00 91.88 87 ASP A N 1
ATOM 678 C CA . ASP A 1 87 ? 24.132 1.371 -14.052 1.00 91.88 87 ASP A CA 1
ATOM 679 C C . ASP A 1 87 ? 23.339 1.161 -15.364 1.00 91.88 87 ASP A C 1
ATOM 681 O O . ASP A 1 87 ? 22.144 0.848 -15.336 1.00 91.88 87 ASP A O 1
ATOM 685 N N . PRO A 1 88 ? 23.963 1.407 -16.537 1.00 88.31 88 PRO A N 1
ATOM 686 C CA . PRO A 1 88 ? 23.292 1.309 -17.834 1.00 88.31 88 PRO A CA 1
ATOM 687 C C . PRO A 1 88 ? 22.900 -0.124 -18.218 1.00 88.31 88 PRO A C 1
ATOM 689 O O . PRO A 1 88 ? 21.943 -0.297 -18.971 1.00 88.31 88 PRO A O 1
ATOM 692 N N . GLU A 1 89 ? 23.589 -1.143 -17.696 1.00 89.81 89 GLU A N 1
ATOM 693 C CA . GLU A 1 89 ? 23.255 -2.549 -17.954 1.00 89.81 89 GLU A CA 1
ATOM 694 C C . GLU A 1 89 ? 21.928 -2.922 -17.280 1.00 89.81 89 GLU A C 1
ATOM 696 O O . GLU A 1 89 ? 21.024 -3.425 -17.949 1.00 89.81 89 GLU A O 1
ATOM 701 N N . LYS A 1 90 ? 21.730 -2.556 -16.002 1.00 87.12 90 LYS A N 1
ATOM 702 C CA . LYS A 1 90 ? 20.439 -2.781 -15.321 1.00 87.12 90 LYS A CA 1
ATOM 703 C C . LYS A 1 90 ? 19.282 -2.003 -15.930 1.00 87.12 90 LYS A C 1
ATOM 705 O O . LYS A 1 90 ? 18.135 -2.439 -15.831 1.00 87.12 90 LYS A O 1
ATOM 710 N N . ILE A 1 91 ? 19.556 -0.852 -16.549 1.00 86.06 91 ILE A N 1
ATOM 711 C CA . ILE A 1 91 ? 18.535 -0.111 -17.300 1.00 86.06 91 ILE A CA 1
ATOM 712 C C . ILE A 1 91 ? 18.032 -0.958 -18.468 1.00 86.06 91 ILE A C 1
ATOM 714 O O . ILE A 1 91 ? 16.823 -1.092 -18.617 1.00 86.06 91 ILE A O 1
ATOM 718 N N . GLN A 1 92 ? 18.932 -1.550 -19.258 1.00 85.12 92 GLN A N 1
ATOM 719 C CA . GLN A 1 92 ? 18.552 -2.372 -20.413 1.00 85.12 92 GLN A CA 1
ATOM 720 C C . GLN A 1 92 ? 17.849 -3.674 -20.008 1.00 85.12 92 GLN A C 1
ATOM 722 O O . GLN A 1 92 ? 16.950 -4.116 -20.717 1.00 85.12 92 GLN A O 1
ATOM 727 N N . GLU A 1 93 ? 18.218 -4.261 -18.865 1.00 85.31 93 GLU A N 1
ATOM 728 C CA . GLU A 1 93 ? 17.558 -5.455 -18.320 1.00 85.31 93 GLU A CA 1
ATOM 729 C C . GLU A 1 93 ? 16.133 -5.162 -17.818 1.00 85.31 93 GLU A C 1
ATOM 731 O O . GLU A 1 93 ? 15.232 -5.973 -18.003 1.00 85.31 93 GLU A O 1
ATOM 736 N N . THR A 1 94 ? 15.912 -3.997 -17.196 1.00 83.88 94 THR A N 1
ATOM 737 C CA . THR A 1 94 ? 14.648 -3.686 -16.495 1.00 83.88 94 THR A CA 1
ATOM 738 C C . THR A 1 94 ? 13.675 -2.843 -17.329 1.00 83.88 94 THR A C 1
ATOM 740 O O . THR A 1 94 ? 12.466 -2.889 -17.106 1.00 83.88 94 THR A O 1
ATOM 743 N N . ILE A 1 95 ? 14.174 -2.041 -18.276 1.00 84.06 95 ILE A N 1
ATOM 744 C CA . ILE A 1 95 ? 13.378 -1.127 -19.106 1.00 84.06 95 ILE A CA 1
ATOM 745 C C . ILE A 1 95 ? 13.590 -1.484 -20.579 1.00 84.06 95 ILE A C 1
ATOM 747 O O . ILE A 1 95 ? 14.587 -1.113 -21.198 1.00 84.06 95 ILE A O 1
ATOM 751 N N . THR A 1 96 ? 12.611 -2.182 -21.151 1.00 79.38 96 THR A N 1
ATOM 752 C CA . THR A 1 96 ? 12.612 -2.622 -22.552 1.00 79.38 96 THR A CA 1
ATOM 753 C C . THR A 1 96 ? 11.672 -1.770 -23.413 1.00 79.38 96 THR A C 1
ATOM 755 O O . THR A 1 96 ? 10.616 -1.350 -22.934 1.00 79.38 96 THR A O 1
ATOM 758 N N . PRO A 1 97 ? 11.989 -1.535 -24.702 1.00 70.94 97 PRO A N 1
ATOM 759 C CA . PRO A 1 97 ? 11.081 -0.870 -25.643 1.00 70.94 97 PRO A CA 1
ATOM 760 C C . PRO A 1 97 ? 9.798 -1.662 -25.955 1.00 70.94 97 PRO A C 1
ATOM 762 O O . PRO A 1 97 ? 8.911 -1.132 -26.622 1.00 70.94 97 PRO A O 1
ATOM 765 N N . LEU A 1 98 ? 9.703 -2.917 -25.502 1.00 64.44 98 LEU A N 1
ATOM 766 C CA . LEU A 1 98 ? 8.519 -3.767 -25.651 1.00 64.44 98 LEU A CA 1
ATOM 767 C C . LEU A 1 98 ? 7.380 -3.400 -24.676 1.00 64.44 98 LEU A C 1
ATOM 769 O O . LEU A 1 98 ? 6.232 -3.741 -24.954 1.00 64.44 98 LEU A O 1
ATOM 773 N N . CYS A 1 99 ? 7.682 -2.694 -23.576 1.00 54.38 99 CYS A N 1
ATOM 774 C CA . CYS A 1 99 ? 6.699 -2.211 -22.602 1.00 54.38 99 CYS A CA 1
ATOM 775 C C . CYS A 1 99 ? 6.050 -0.911 -23.062 1.00 54.38 99 CYS A C 1
ATOM 777 O O . CYS A 1 99 ? 6.750 0.090 -23.341 1.00 54.38 99 CYS A O 1
#

Foldseek 3Di:
DVCCQVVLDQEDEEEPVVVVCCVPPPCVVVGDNVSHNYYHHDDDDDDCVVDPDDDWAAAPQRHTDPPPDDHHDDDDDDVDDPADPPCVPRRPVNPDPSD

Secondary structure (DSSP, 8-state):
-HHHHHH--SEEEE-HHHHHHHHH-GGGGGS--TT--EEEE-SS---TTT-------B-TTSPBPPTT---B----STT-----TT-HHHHHHH--TT-

Sequence (99 aa):
MQAIHEEKCTALIGAPIIFRDILTHSDRKKYDLSSLSLGVIAASPMHYDFFRSKIKVADRDGNAVPIGQQDEIWARGYPTMAGYYGDPEKIQETITPLC